Protein AF-A0A7Y0KL96-F1 (afdb_monomer_lite)

Sequence (81 aa):
MTSRDSAERSRSSEPADARRGHIAPTPSDADEARADREMADAERAVAQGAASEEQAALVGKISDARTHEERRRLWIGGLAS

Foldseek 3Di:
DDPPDPPPPDDPPDDPPDDPVDDPDDPVNVVLVVLVVVLVVLVVCVVVVNHDPLSVVLNVVLVPDPDPVSSSVSSVVSVVD

Structure (mmCIF, N/CA/C/O backbone):
data_AF-A0A7Y0KL96-F1
#
_entry.id   AF-A0A7Y0KL96-F1
#
loop_
_atom_site.group_PDB
_atom_site.id
_atom_site.type_symbol
_atom_site.label_atom_id
_atom_site.label_alt_id
_atom_site.label_comp_id
_atom_site.label_asym_id
_atom_site.label_entity_id
_atom_site.label_seq_id
_atom_site.pdbx_PDB_ins_code
_atom_site.Cartn_x
_atom_site.Cartn_y
_atom_site.Cartn_z
_atom_site.occupancy
_atom_site.B_iso_or_equiv
_atom_site.auth_seq_id
_atom_site.auth_comp_id
_atom_site.auth_asym_id
_atom_site.auth_atom_id
_atom_site.pdbx_PDB_model_num
ATOM 1 N N . MET A 1 1 ? 37.936 -10.366 -59.715 1.00 40.66 1 MET A N 1
ATOM 2 C CA . MET A 1 1 ? 37.744 -11.196 -58.505 1.00 40.66 1 MET A CA 1
ATOM 3 C C . MET A 1 1 ? 37.181 -10.299 -57.416 1.00 40.66 1 MET A C 1
ATOM 5 O O . MET A 1 1 ? 37.630 -9.172 -57.281 1.00 40.66 1 MET A O 1
ATOM 9 N N . THR A 1 2 ? 36.102 -10.740 -56.785 1.00 44.00 2 THR A N 1
ATOM 10 C CA . THR A 1 2 ? 35.118 -9.949 -56.032 1.00 44.00 2 THR A CA 1
ATOM 11 C C . THR A 1 2 ? 35.556 -9.645 -54.598 1.00 44.00 2 THR A C 1
ATOM 13 O O . THR A 1 2 ? 35.582 -10.551 -53.771 1.00 44.00 2 THR A O 1
ATOM 16 N N . SER A 1 3 ? 35.802 -8.372 -54.278 1.00 47.53 3 SER A N 1
ATOM 17 C CA . SER A 1 3 ? 35.869 -7.876 -52.895 1.00 47.53 3 SER A CA 1
ATOM 18 C C . SER A 1 3 ? 34.448 -7.681 -52.369 1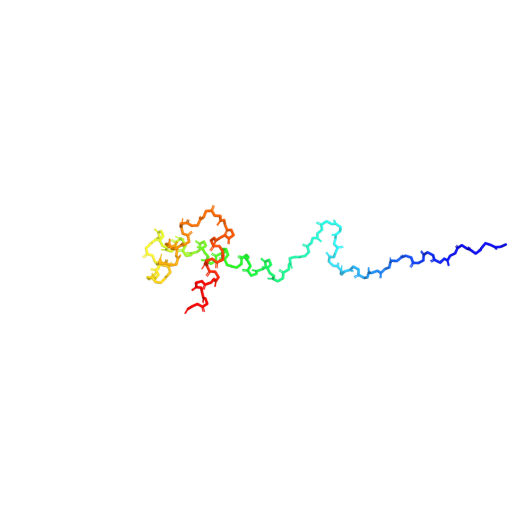.00 47.53 3 SER A C 1
ATOM 20 O O . SER A 1 3 ? 33.865 -6.605 -52.486 1.00 47.53 3 SER A O 1
ATOM 22 N N . ARG A 1 4 ? 33.847 -8.761 -51.873 1.00 54.22 4 ARG A N 1
ATOM 23 C CA . ARG A 1 4 ? 32.501 -8.760 -51.298 1.00 54.22 4 ARG A CA 1
ATOM 24 C C . ARG A 1 4 ? 32.497 -9.628 -50.051 1.00 54.22 4 ARG A C 1
ATOM 26 O O . ARG A 1 4 ? 31.894 -10.683 -50.075 1.00 54.22 4 ARG A O 1
ATOM 33 N N . ASP A 1 5 ? 33.198 -9.202 -49.006 1.00 43.94 5 ASP A N 1
ATOM 34 C CA . ASP A 1 5 ? 33.023 -9.797 -47.679 1.00 43.94 5 ASP A CA 1
ATOM 35 C C . ASP A 1 5 ? 33.602 -8.869 -46.599 1.00 43.94 5 ASP A C 1
ATOM 37 O O . ASP A 1 5 ? 34.742 -8.976 -46.164 1.00 43.94 5 ASP A O 1
ATOM 41 N N . SER A 1 6 ? 32.860 -7.824 -46.240 1.00 44.50 6 SER A N 1
ATOM 42 C CA . SER A 1 6 ? 33.125 -7.057 -45.005 1.00 44.50 6 SER A CA 1
ATOM 43 C C . SER A 1 6 ? 31.823 -6.712 -44.290 1.00 44.50 6 SER A C 1
ATOM 45 O O . SER A 1 6 ? 31.746 -5.784 -43.495 1.00 44.50 6 SER A O 1
ATOM 47 N N . ALA A 1 7 ? 30.780 -7.491 -44.575 1.00 43.56 7 ALA A N 1
ATOM 48 C CA . ALA A 1 7 ? 29.510 -7.438 -43.878 1.00 43.56 7 ALA A CA 1
ATOM 49 C C . ALA A 1 7 ? 29.460 -8.525 -42.794 1.00 43.56 7 ALA A C 1
ATOM 51 O O . ALA A 1 7 ? 28.458 -9.224 -42.677 1.00 43.56 7 ALA A O 1
ATOM 52 N N . GLU A 1 8 ? 30.502 -8.651 -41.962 1.00 42.47 8 GLU A N 1
ATOM 53 C CA . GLU A 1 8 ? 30.366 -9.310 -40.653 1.00 42.47 8 GLU A CA 1
ATOM 54 C C . GLU A 1 8 ? 29.654 -8.355 -39.693 1.00 42.47 8 GLU A C 1
ATOM 56 O O . GLU A 1 8 ? 30.179 -7.779 -38.743 1.00 42.47 8 GLU A O 1
ATOM 61 N N . ARG A 1 9 ? 28.388 -8.158 -40.035 1.00 45.81 9 ARG A N 1
ATOM 62 C CA . ARG A 1 9 ? 27.349 -7.591 -39.211 1.00 45.81 9 ARG A CA 1
ATOM 63 C C . ARG A 1 9 ? 27.088 -8.593 -38.089 1.00 45.81 9 ARG A C 1
ATOM 65 O O . ARG A 1 9 ? 26.697 -9.725 -38.346 1.00 45.81 9 ARG A O 1
ATOM 72 N N . SER A 1 10 ? 27.244 -8.123 -36.858 1.00 51.88 10 SER A N 1
ATOM 73 C CA . SER A 1 10 ? 26.417 -8.542 -35.727 1.00 51.88 10 SER A CA 1
ATOM 74 C C . SER A 1 10 ? 26.531 -10.003 -35.290 1.00 51.88 10 SER A C 1
ATOM 76 O O . SER A 1 10 ? 25.721 -10.847 -35.654 1.00 51.88 10 SER A O 1
ATOM 78 N N . ARG A 1 11 ? 27.423 -10.257 -34.335 1.00 50.25 11 ARG A N 1
ATOM 79 C CA . ARG A 1 11 ? 27.141 -11.216 -33.260 1.00 50.25 11 ARG A CA 1
ATOM 80 C C . ARG A 1 11 ? 27.386 -10.532 -31.921 1.00 50.25 11 ARG A C 1
ATOM 82 O O . ARG A 1 11 ? 28.304 -10.875 -31.190 1.00 50.25 11 ARG A O 1
ATOM 89 N N . SER A 1 12 ? 26.560 -9.518 -31.637 1.00 52.06 12 SER A N 1
ATOM 90 C CA . SER A 1 12 ? 26.238 -9.198 -30.246 1.00 52.06 12 SER A CA 1
ATOM 91 C C . SER A 1 12 ? 25.737 -10.493 -29.636 1.00 52.06 12 SER A C 1
ATOM 93 O O . SER A 1 12 ? 24.767 -11.069 -30.122 1.00 52.06 12 SER A O 1
ATOM 95 N N . SER A 1 13 ? 26.474 -10.984 -28.654 1.00 58.00 13 SER A N 1
ATOM 96 C CA . SER A 1 13 ? 26.154 -12.148 -27.850 1.00 58.00 13 SER A CA 1
ATOM 97 C C . SER A 1 13 ? 24.816 -11.890 -27.161 1.00 58.00 13 SER A C 1
ATOM 99 O O . SER A 1 13 ? 24.761 -11.281 -26.096 1.00 58.00 13 SER A O 1
ATOM 101 N N . GLU A 1 14 ? 23.723 -12.286 -27.809 1.00 54.41 14 GLU A N 1
ATOM 102 C CA . GLU A 1 14 ? 22.441 -12.404 -27.134 1.00 54.41 14 GLU A CA 1
ATOM 103 C C . GLU A 1 14 ? 22.632 -13.410 -25.983 1.00 54.41 14 GLU A C 1
ATOM 105 O O . GLU A 1 14 ? 23.223 -14.477 -26.199 1.00 54.41 14 GLU A O 1
ATOM 110 N N . PRO A 1 15 ? 22.243 -13.061 -24.743 1.00 61.62 15 PRO A N 1
ATOM 111 C CA . PRO A 1 15 ? 22.385 -13.959 -23.605 1.00 61.62 15 PRO A CA 1
ATOM 112 C C . PRO A 1 15 ? 21.589 -15.250 -23.858 1.00 61.62 15 PRO A C 1
ATOM 114 O O . PRO A 1 15 ? 20.639 -15.264 -24.635 1.00 61.62 15 PRO A O 1
ATOM 117 N N . ALA A 1 16 ? 22.009 -16.368 -23.258 1.00 61.66 16 ALA A N 1
ATOM 118 C CA . ALA A 1 16 ? 21.517 -17.711 -23.609 1.00 61.66 16 ALA A CA 1
ATOM 119 C C . ALA A 1 16 ? 19.994 -17.915 -23.416 1.00 61.66 16 ALA A C 1
ATOM 121 O O . ALA A 1 16 ? 19.428 -18.894 -23.902 1.00 61.66 16 ALA A O 1
ATOM 122 N N . ASP A 1 17 ? 19.336 -16.997 -22.715 1.00 62.72 17 ASP A N 1
ATOM 123 C CA . ASP A 1 17 ? 17.904 -16.925 -22.435 1.00 62.72 17 ASP A CA 1
ATOM 124 C C . ASP A 1 17 ? 17.136 -15.934 -23.332 1.00 62.72 17 ASP A C 1
ATOM 126 O O . ASP A 1 17 ? 15.906 -15.847 -23.247 1.00 62.72 17 ASP A O 1
ATOM 130 N N . ALA A 1 18 ? 17.821 -15.222 -24.231 1.00 58.88 18 ALA A N 1
ATOM 131 C CA . ALA A 1 18 ? 17.215 -14.332 -25.212 1.00 58.88 18 ALA A CA 1
ATOM 132 C C . ALA A 1 18 ? 16.463 -15.144 -26.278 1.00 58.88 18 ALA A C 1
ATOM 134 O O . ALA A 1 18 ? 16.950 -15.443 -27.368 1.00 58.88 18 ALA A O 1
ATOM 135 N N . ARG A 1 19 ? 15.224 -15.524 -25.967 1.00 64.75 19 ARG A N 1
ATOM 136 C CA . ARG A 1 19 ? 14.256 -15.957 -26.976 1.00 64.75 19 ARG A CA 1
ATOM 137 C C . ARG A 1 19 ? 13.664 -14.722 -27.637 1.00 64.75 19 ARG A C 1
ATOM 139 O O . ARG A 1 19 ? 13.263 -13.781 -26.963 1.00 64.75 19 ARG A O 1
ATOM 146 N N . ARG A 1 20 ? 13.540 -14.739 -28.963 1.00 57.97 20 ARG A N 1
ATOM 147 C CA . ARG A 1 20 ? 12.879 -13.672 -29.725 1.00 57.97 20 ARG A CA 1
ATOM 148 C C . ARG A 1 20 ? 11.466 -13.421 -29.168 1.00 57.97 20 ARG A C 1
ATOM 150 O O . ARG A 1 20 ? 10.596 -14.275 -29.311 1.00 57.97 20 ARG A O 1
ATOM 157 N N . GLY A 1 21 ? 11.257 -12.260 -28.543 1.00 67.38 21 GLY A N 1
ATOM 158 C CA . GLY A 1 21 ? 9.996 -11.871 -27.890 1.00 67.38 21 GLY A CA 1
ATOM 159 C C . GLY A 1 21 ? 9.928 -12.119 -26.376 1.00 67.38 21 GLY A C 1
ATOM 160 O O . GLY A 1 21 ? 8.935 -11.755 -25.757 1.00 67.38 21 GLY A O 1
ATOM 161 N N . HIS A 1 22 ? 10.964 -12.702 -25.775 1.00 69.56 22 HIS A N 1
ATOM 162 C CA . HIS A 1 22 ? 11.106 -12.856 -24.332 1.00 69.56 22 HIS A CA 1
ATOM 163 C C . HIS A 1 22 ? 12.073 -11.795 -23.805 1.00 69.56 22 HIS A C 1
ATOM 165 O O . HIS A 1 22 ? 13.261 -11.812 -24.124 1.00 69.56 22 HIS A O 1
ATOM 171 N N . ILE A 1 23 ? 11.556 -10.871 -23.002 1.00 72.25 23 ILE A N 1
ATOM 172 C CA . ILE A 1 23 ? 12.368 -9.928 -22.236 1.00 72.25 23 ILE A CA 1
ATOM 173 C C . ILE A 1 23 ? 12.520 -10.545 -20.848 1.00 72.25 23 ILE A C 1
ATOM 175 O O . ILE A 1 23 ? 11.517 -10.812 -20.187 1.00 72.25 23 ILE A O 1
ATOM 179 N N . ALA A 1 24 ? 13.756 -10.837 -20.440 1.00 72.62 24 ALA A N 1
ATOM 180 C CA . ALA A 1 24 ? 14.016 -11.310 -19.087 1.00 72.62 24 ALA A CA 1
ATOM 181 C C . ALA A 1 24 ? 13.599 -10.220 -18.082 1.00 72.62 24 ALA A C 1
ATOM 183 O O . ALA A 1 24 ? 13.894 -9.046 -18.329 1.00 72.62 24 ALA A O 1
ATOM 184 N N . PRO A 1 25 ? 12.920 -10.578 -16.979 1.00 70.75 25 PRO A N 1
ATOM 185 C CA . PRO A 1 25 ? 12.554 -9.609 -15.958 1.00 70.75 25 PRO A CA 1
ATOM 186 C C . PRO A 1 25 ? 13.816 -8.955 -15.397 1.00 70.75 25 PRO A C 1
ATOM 188 O O . PRO A 1 25 ? 14.808 -9.617 -15.082 1.00 70.75 25 PRO A O 1
ATOM 191 N N . THR A 1 26 ? 13.777 -7.636 -15.298 1.00 76.75 26 THR A N 1
ATOM 192 C CA . THR A 1 26 ? 14.821 -6.841 -14.670 1.00 76.75 26 THR A CA 1
ATOM 193 C C . THR A 1 26 ? 14.719 -6.952 -13.145 1.00 76.75 26 THR A C 1
ATOM 195 O O . THR A 1 26 ? 13.656 -7.282 -12.613 1.00 76.75 26 THR A O 1
ATOM 198 N N . PRO A 1 27 ? 15.794 -6.650 -12.395 1.00 76.06 27 PRO A N 1
ATOM 199 C CA . PRO A 1 27 ? 15.710 -6.543 -10.939 1.00 76.06 27 PRO A CA 1
ATOM 200 C C . PRO A 1 27 ? 14.620 -5.564 -10.462 1.00 76.06 27 PRO A C 1
ATOM 202 O O . PRO A 1 27 ? 13.951 -5.852 -9.477 1.00 76.06 27 PRO A O 1
ATOM 205 N N . SER A 1 28 ? 14.375 -4.477 -11.210 1.00 76.38 28 SER A N 1
ATOM 206 C CA . SER A 1 28 ? 13.271 -3.540 -10.939 1.00 76.38 28 SER A CA 1
ATOM 207 C C . SER A 1 28 ? 11.913 -4.241 -10.992 1.00 76.38 28 SER A C 1
ATOM 209 O O . SER A 1 28 ? 11.109 -4.081 -10.081 1.00 76.38 28 SER A O 1
ATOM 211 N N . ASP A 1 29 ? 11.684 -5.100 -11.993 1.00 82.00 29 ASP A N 1
ATOM 212 C CA . ASP A 1 29 ? 10.423 -5.844 -12.131 1.00 82.00 29 ASP A CA 1
ATOM 213 C C . ASP A 1 29 ? 10.185 -6.799 -10.945 1.00 82.00 29 ASP A C 1
ATOM 215 O O . ASP A 1 29 ? 9.047 -7.027 -10.529 1.00 82.00 29 ASP A O 1
ATOM 219 N N . ALA A 1 30 ? 11.256 -7.361 -10.373 1.00 82.94 30 ALA A N 1
ATOM 220 C CA . ALA A 1 30 ? 11.166 -8.244 -9.212 1.00 82.94 30 ALA A CA 1
ATOM 221 C C . ALA A 1 30 ? 10.834 -7.481 -7.918 1.00 82.94 30 ALA A C 1
ATOM 223 O O . ALA A 1 30 ? 10.016 -7.958 -7.123 1.00 82.94 30 ALA A O 1
ATOM 224 N N . ASP A 1 31 ? 11.437 -6.306 -7.724 1.00 84.31 31 ASP A N 1
ATOM 225 C CA . ASP A 1 31 ? 11.160 -5.430 -6.584 1.00 84.31 31 ASP A CA 1
ATOM 226 C C . ASP A 1 31 ? 9.739 -4.853 -6.657 1.00 84.31 31 ASP A C 1
ATOM 228 O O . ASP A 1 31 ? 9.020 -4.852 -5.656 1.00 84.31 31 ASP A O 1
ATOM 232 N N . GLU A 1 32 ? 9.279 -4.465 -7.849 1.00 85.19 32 GLU A N 1
ATOM 233 C CA . GLU A 1 32 ? 7.896 -4.036 -8.087 1.00 85.19 32 GLU A CA 1
ATOM 234 C C . GLU A 1 32 ? 6.899 -5.156 -7.767 1.00 85.19 32 GLU A C 1
ATOM 236 O O . GLU A 1 32 ? 5.968 -4.962 -6.985 1.00 85.19 32 GLU A O 1
ATOM 241 N N . ALA A 1 33 ? 7.140 -6.369 -8.273 1.00 88.00 33 ALA A N 1
ATOM 242 C CA . ALA A 1 33 ? 6.290 -7.521 -7.980 1.00 88.00 33 ALA A CA 1
ATOM 243 C C . ALA A 1 33 ? 6.307 -7.913 -6.492 1.00 88.00 33 ALA A C 1
ATOM 245 O O . ALA A 1 33 ? 5.372 -8.547 -5.991 1.00 88.00 33 ALA A O 1
ATOM 246 N N . ARG A 1 34 ? 7.386 -7.610 -5.767 1.00 89.19 34 ARG A N 1
ATOM 247 C CA . ARG A 1 34 ? 7.448 -7.796 -4.315 1.00 89.19 34 ARG A CA 1
ATOM 248 C C . ARG A 1 34 ? 6.602 -6.745 -3.598 1.00 89.19 34 ARG A C 1
ATOM 250 O O . ARG A 1 34 ? 5.768 -7.133 -2.785 1.00 89.19 34 ARG A O 1
ATOM 257 N N . ALA A 1 35 ? 6.765 -5.468 -3.935 1.00 88.50 35 ALA A N 1
ATOM 258 C CA . ALA A 1 35 ? 5.984 -4.380 -3.354 1.00 88.50 35 ALA A CA 1
ATOM 259 C C . ALA A 1 35 ? 4.475 -4.590 -3.562 1.00 88.50 35 ALA A C 1
ATOM 261 O O . ALA A 1 35 ? 3.694 -4.433 -2.626 1.00 88.50 35 ALA A O 1
ATOM 262 N N . ASP A 1 36 ? 4.066 -5.034 -4.752 1.00 89.25 36 ASP A N 1
ATOM 263 C CA . ASP A 1 36 ? 2.658 -5.294 -5.064 1.00 89.25 36 ASP A CA 1
ATOM 264 C C . ASP A 1 36 ? 2.082 -6.455 -4.228 1.00 89.25 36 ASP A C 1
ATOM 266 O O . ASP A 1 36 ? 0.929 -6.402 -3.792 1.00 89.25 36 ASP A O 1
ATOM 270 N N . ARG A 1 37 ? 2.886 -7.493 -3.948 1.00 92.12 37 ARG A N 1
ATOM 271 C CA . ARG A 1 37 ? 2.487 -8.604 -3.063 1.00 92.12 37 ARG A CA 1
ATOM 272 C C . ARG A 1 37 ? 2.351 -8.157 -1.613 1.00 92.12 37 ARG A C 1
ATOM 274 O O . ARG A 1 37 ? 1.336 -8.445 -0.990 1.00 92.12 37 ARG A O 1
ATOM 281 N N . GLU A 1 38 ? 3.335 -7.421 -1.102 1.00 92.69 38 GLU A N 1
ATOM 282 C CA . GLU A 1 38 ? 3.311 -6.894 0.267 1.00 92.69 38 GLU A CA 1
ATOM 283 C C . GLU A 1 38 ? 2.111 -5.958 0.489 1.00 92.69 38 GLU A C 1
ATOM 285 O O . GLU A 1 38 ? 1.440 -6.037 1.519 1.00 92.69 38 GLU A O 1
ATOM 290 N N . MET A 1 39 ? 1.784 -5.134 -0.509 1.00 92.44 39 MET A N 1
ATOM 291 C CA . MET A 1 39 ? 0.611 -4.261 -0.492 1.00 92.44 39 MET A CA 1
ATOM 292 C C . MET A 1 39 ? -0.700 -5.060 -0.446 1.00 92.44 39 MET A C 1
ATOM 294 O O . MET A 1 39 ? -1.572 -4.774 0.375 1.00 92.44 39 MET A O 1
ATOM 298 N N . ALA A 1 40 ? -0.835 -6.092 -1.284 1.00 93.75 40 ALA A N 1
ATOM 299 C CA . ALA A 1 40 ? -2.024 -6.945 -1.301 1.00 93.75 40 ALA A CA 1
ATOM 300 C C . ALA A 1 40 ? -2.208 -7.720 0.016 1.00 93.75 40 ALA A C 1
ATOM 302 O O . ALA A 1 40 ? -3.334 -7.878 0.499 1.00 93.75 40 ALA A O 1
ATOM 303 N N . ASP A 1 41 ? -1.112 -8.185 0.616 1.00 94.06 41 ASP A N 1
ATOM 304 C CA . ASP A 1 41 ? -1.137 -8.860 1.912 1.00 94.06 41 ASP A CA 1
ATOM 305 C C . ASP A 1 41 ? -1.527 -7.894 3.038 1.00 94.06 41 ASP A C 1
ATOM 307 O O . ASP A 1 41 ? -2.318 -8.253 3.913 1.00 94.06 41 ASP A O 1
ATOM 311 N N . ALA A 1 42 ? -1.058 -6.646 2.988 1.00 92.50 42 ALA A N 1
ATOM 312 C CA . ALA A 1 42 ? -1.446 -5.611 3.939 1.00 92.50 42 ALA A CA 1
ATOM 313 C C . ALA A 1 42 ? -2.927 -5.234 3.843 1.00 92.50 42 ALA A C 1
ATOM 315 O O . ALA A 1 42 ? -3.609 -5.155 4.864 1.00 92.50 42 ALA A O 1
ATOM 316 N N . GLU A 1 43 ? -3.457 -5.074 2.632 1.00 93.56 43 GLU A N 1
ATOM 317 C CA . GLU A 1 43 ? -4.886 -4.823 2.412 1.00 93.56 43 GLU A CA 1
ATOM 318 C C . GLU A 1 43 ? -5.745 -5.970 2.939 1.00 93.56 43 GLU A C 1
ATOM 320 O O . GLU A 1 43 ? -6.770 -5.751 3.591 1.00 93.56 43 GLU A O 1
ATOM 325 N N . ARG A 1 44 ? -5.291 -7.209 2.725 1.00 95.12 44 ARG A N 1
ATOM 326 C CA . ARG A 1 44 ? -5.947 -8.391 3.278 1.00 95.12 44 ARG A CA 1
ATOM 327 C C . ARG A 1 44 ? -5.902 -8.400 4.806 1.00 95.12 44 ARG A C 1
ATOM 329 O O . ARG A 1 44 ? -6.922 -8.692 5.425 1.00 95.12 44 ARG A O 1
ATOM 336 N N . ALA A 1 45 ? -4.765 -8.066 5.413 1.00 94.06 45 ALA A N 1
ATOM 337 C CA . ALA A 1 45 ? -4.627 -7.989 6.865 1.00 94.06 45 ALA A CA 1
ATOM 338 C C . ALA A 1 45 ? -5.550 -6.918 7.470 1.00 94.06 45 ALA A C 1
ATOM 340 O O . ALA A 1 45 ? -6.191 -7.174 8.489 1.00 94.06 45 ALA A O 1
ATOM 341 N N . VAL A 1 46 ? -5.689 -5.755 6.820 1.00 95.56 46 VAL A N 1
ATOM 342 C CA . VAL A 1 46 ? -6.629 -4.700 7.238 1.00 95.56 46 VAL A CA 1
ATOM 343 C C . VAL A 1 46 ? -8.070 -5.196 7.154 1.00 95.56 46 VAL A C 1
ATOM 345 O O . VAL A 1 46 ? -8.811 -5.080 8.127 1.00 95.56 46 VAL A O 1
ATOM 348 N N . ALA A 1 47 ? -8.459 -5.817 6.037 1.00 94.56 47 ALA A N 1
ATOM 349 C CA . ALA A 1 47 ? -9.807 -6.357 5.860 1.00 94.56 47 ALA A CA 1
ATOM 350 C C . ALA A 1 47 ? -10.160 -7.455 6.883 1.00 94.56 47 ALA A C 1
ATOM 352 O O . ALA A 1 47 ? -11.326 -7.626 7.232 1.00 94.56 47 ALA A O 1
ATOM 353 N N . GLN A 1 48 ? -9.160 -8.194 7.371 1.00 96.56 48 GLN A N 1
ATOM 354 C CA . GLN A 1 48 ? -9.317 -9.236 8.389 1.00 96.56 48 GLN A CA 1
ATOM 355 C C . GLN A 1 48 ? -9.208 -8.712 9.831 1.00 96.56 48 GLN A C 1
ATOM 357 O O . GLN A 1 48 ? -9.409 -9.485 10.764 1.00 96.56 48 GLN A O 1
ATOM 362 N N . GLY A 1 49 ? -8.879 -7.430 10.034 1.00 95.00 49 GLY A N 1
ATOM 363 C CA . GLY A 1 49 ? -8.626 -6.866 11.364 1.00 95.00 49 GLY A CA 1
ATOM 364 C C . GLY A 1 49 ? -7.339 -7.378 12.026 1.00 95.00 49 GLY A C 1
ATOM 365 O O . GLY A 1 49 ? -7.220 -7.327 13.245 1.00 95.00 49 GLY A O 1
ATOM 366 N N . ALA A 1 50 ? -6.393 -7.892 11.235 1.00 95.81 50 ALA A N 1
ATOM 367 C CA . ALA A 1 50 ? -5.121 -8.458 11.688 1.00 95.81 50 ALA A CA 1
ATOM 368 C C . ALA A 1 50 ? -3.908 -7.543 11.417 1.00 95.81 50 ALA A C 1
ATOM 370 O O . ALA A 1 50 ? -2.786 -7.891 11.781 1.00 95.81 50 ALA A O 1
ATOM 371 N N . ALA A 1 51 ? -4.112 -6.401 10.754 1.00 94.44 51 ALA A N 1
ATOM 372 C CA . ALA A 1 51 ? -3.055 -5.429 10.476 1.00 94.44 51 ALA A CA 1
ATOM 373 C C . ALA A 1 51 ? -2.597 -4.694 11.746 1.00 94.44 51 ALA A C 1
ATOM 375 O O . ALA A 1 51 ? -3.404 -4.399 12.628 1.00 94.44 51 ALA A O 1
ATOM 376 N N . SER A 1 52 ? -1.309 -4.338 11.804 1.00 93.44 52 SER A N 1
ATOM 377 C CA . SER A 1 52 ? -0.817 -3.377 12.797 1.00 93.44 52 SER A CA 1
ATOM 378 C C . SER A 1 52 ? -1.350 -1.968 12.508 1.00 93.44 52 SER A C 1
ATOM 380 O O . SER A 1 52 ? -1.782 -1.673 11.391 1.00 93.44 52 SER A O 1
ATOM 382 N N . GLU A 1 53 ? -1.290 -1.073 13.497 1.00 92.06 53 GLU A N 1
ATOM 383 C CA . GLU A 1 53 ? -1.720 0.324 13.326 1.00 92.06 53 GLU A CA 1
ATOM 384 C C . GLU A 1 53 ? -0.935 1.040 12.218 1.00 92.06 53 GLU A C 1
ATOM 386 O O . GLU A 1 53 ? -1.519 1.740 11.392 1.00 92.06 53 GLU A O 1
ATOM 391 N N . GLU A 1 54 ? 0.377 0.809 12.141 1.00 89.25 54 GLU A N 1
ATOM 392 C CA . GLU A 1 54 ? 1.241 1.367 11.095 1.00 89.25 54 GLU A CA 1
ATOM 393 C C . GLU A 1 54 ? 0.861 0.844 9.706 1.00 89.25 54 GLU A C 1
ATOM 395 O O . GLU A 1 54 ? 0.766 1.610 8.746 1.00 89.25 54 GLU A O 1
ATOM 400 N N . GLN A 1 55 ? 0.577 -0.455 9.604 1.00 89.75 55 GLN A N 1
ATOM 401 C CA . GLN A 1 55 ? 0.199 -1.098 8.352 1.00 89.75 55 GLN A CA 1
ATOM 402 C C . GLN A 1 55 ? -1.191 -0.635 7.890 1.00 89.75 55 GLN A C 1
ATOM 404 O O . GLN A 1 55 ? -1.385 -0.352 6.709 1.00 89.75 55 GLN A O 1
ATOM 409 N N . ALA A 1 56 ? -2.138 -0.467 8.817 1.00 92.75 56 ALA A N 1
ATOM 410 C CA . ALA A 1 56 ? -3.451 0.103 8.535 1.00 92.75 56 ALA A CA 1
ATOM 411 C C . ALA A 1 56 ? -3.367 1.577 8.110 1.00 92.75 56 A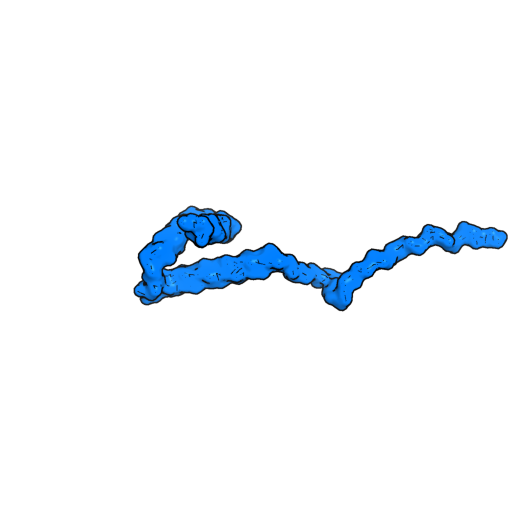LA A C 1
ATOM 413 O O . ALA A 1 56 ? -4.051 1.983 7.171 1.00 92.75 56 ALA A O 1
ATOM 414 N N . ALA A 1 57 ? -2.498 2.373 8.742 1.00 91.19 57 ALA A N 1
ATOM 415 C CA . ALA A 1 57 ? -2.262 3.761 8.356 1.00 91.19 57 ALA A CA 1
ATOM 416 C C . ALA A 1 57 ? -1.620 3.871 6.965 1.00 91.19 57 ALA A C 1
ATOM 418 O O . ALA A 1 57 ? -1.984 4.752 6.183 1.00 91.19 57 ALA A O 1
ATOM 419 N N . LEU A 1 58 ? -0.684 2.976 6.635 1.00 90.75 58 LEU A N 1
ATOM 420 C CA . LEU A 1 58 ? -0.064 2.923 5.315 1.00 90.75 58 LEU A CA 1
ATOM 421 C C . LEU A 1 58 ? -1.078 2.518 4.237 1.00 90.75 58 LEU A C 1
ATOM 423 O O . LEU A 1 58 ? -1.172 3.203 3.221 1.00 90.75 58 LEU A O 1
ATOM 427 N N . VAL A 1 59 ? -1.888 1.481 4.490 1.00 92.94 59 VAL A N 1
ATOM 428 C CA . VAL A 1 59 ? -3.002 1.088 3.608 1.00 92.94 59 VAL A CA 1
ATOM 429 C C . VAL A 1 59 ? -3.978 2.253 3.421 1.00 92.94 59 VAL A C 1
ATOM 431 O O . VAL A 1 59 ? -4.315 2.582 2.290 1.00 92.94 59 VAL A O 1
ATOM 434 N N . GLY A 1 60 ? -4.345 2.946 4.504 1.00 92.44 60 GLY A N 1
ATOM 435 C CA . GLY A 1 60 ? -5.200 4.134 4.464 1.00 92.44 60 GLY A CA 1
ATOM 436 C C . GLY A 1 60 ? -4.663 5.238 3.546 1.00 92.44 60 GLY A C 1
ATOM 437 O O . GLY A 1 60 ? -5.403 5.774 2.723 1.00 92.44 60 GLY A O 1
ATOM 438 N N . LYS A 1 61 ? -3.360 5.535 3.624 1.00 89.38 61 LYS A N 1
ATOM 439 C CA . LYS A 1 61 ? -2.704 6.535 2.761 1.00 89.38 61 LYS A CA 1
ATOM 440 C C . LYS A 1 61 ? -2.725 6.148 1.284 1.00 89.38 61 LYS A C 1
ATOM 442 O O . LYS A 1 61 ? -2.866 7.023 0.434 1.00 89.38 61 LYS A O 1
ATOM 447 N N . ILE A 1 62 ? -2.553 4.864 0.964 1.00 91.75 62 ILE A N 1
ATOM 448 C CA . ILE A 1 62 ? -2.538 4.415 -0.435 1.00 91.75 62 ILE A CA 1
ATOM 449 C C . ILE A 1 62 ? -3.943 4.240 -1.017 1.00 91.75 62 ILE A C 1
ATOM 451 O O . ILE A 1 62 ? -4.086 4.314 -2.234 1.00 91.75 62 ILE A O 1
ATOM 455 N N . SER A 1 63 ? -4.984 4.047 -0.199 1.00 89.81 63 SER A N 1
ATOM 456 C CA . SER A 1 63 ? -6.366 3.930 -0.697 1.00 89.81 63 SER A CA 1
ATOM 457 C C . SER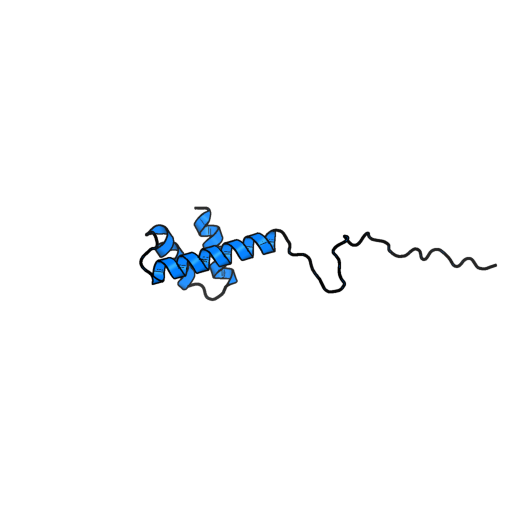 A 1 63 ? -6.859 5.177 -1.437 1.00 89.81 63 SER A C 1
ATOM 459 O O . SER A 1 63 ? -7.711 5.053 -2.314 1.00 89.81 63 SER A O 1
ATOM 461 N N . ASP A 1 64 ? -6.294 6.350 -1.140 1.00 87.69 64 ASP A N 1
ATOM 462 C CA . ASP A 1 64 ? -6.642 7.613 -1.804 1.00 87.69 64 ASP A CA 1
ATOM 463 C C . ASP A 1 64 ? -5.923 7.815 -3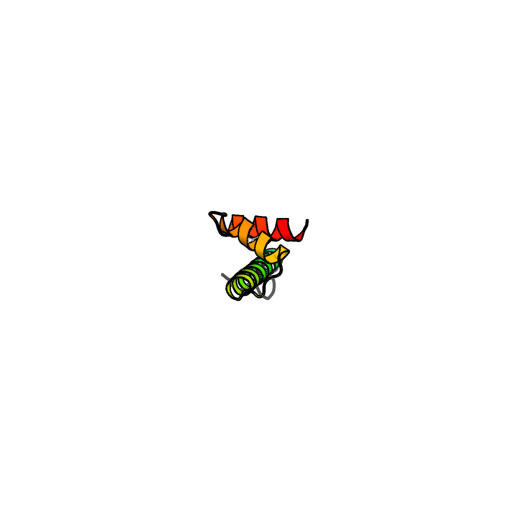.152 1.00 87.69 64 ASP A C 1
ATOM 465 O O . ASP A 1 64 ? -6.249 8.732 -3.913 1.00 87.69 64 ASP A O 1
ATOM 469 N N . ALA A 1 65 ? -4.938 6.973 -3.480 1.00 91.06 65 ALA A N 1
ATOM 470 C CA . ALA A 1 65 ? -4.191 7.091 -4.724 1.00 91.06 65 ALA A CA 1
ATOM 471 C C . ALA A 1 65 ? -5.039 6.682 -5.934 1.00 91.06 65 ALA A C 1
ATOM 473 O O . ALA A 1 65 ? -5.747 5.673 -5.939 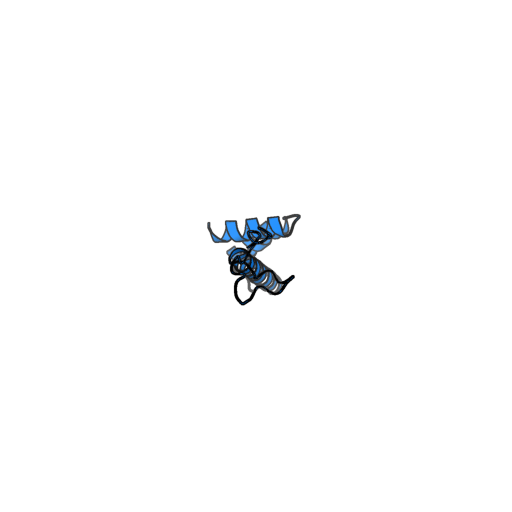1.00 91.06 65 ALA A O 1
ATOM 474 N N . ARG A 1 66 ? -4.927 7.457 -7.017 1.00 89.81 66 ARG A N 1
ATOM 475 C CA . ARG A 1 66 ? -5.784 7.295 -8.203 1.00 89.81 66 ARG A CA 1
ATOM 476 C C . ARG A 1 66 ? -5.247 6.270 -9.190 1.00 89.81 66 ARG A C 1
ATOM 478 O O . ARG A 1 66 ? -5.966 5.849 -10.094 1.00 89.81 66 ARG A O 1
ATOM 485 N N . THR A 1 67 ? -3.978 5.896 -9.052 1.00 91.75 67 THR A N 1
ATOM 486 C CA . THR A 1 67 ? -3.304 4.965 -9.957 1.00 91.75 67 THR A CA 1
ATOM 487 C C . THR A 1 67 ? -2.510 3.922 -9.185 1.00 91.75 67 THR A C 1
ATOM 489 O O . THR A 1 67 ? -2.063 4.157 -8.064 1.00 91.75 67 THR A O 1
ATOM 492 N N . HIS A 1 68 ? -2.306 2.762 -9.808 1.00 87.44 68 HIS A N 1
ATOM 493 C CA . HIS A 1 68 ? -1.506 1.689 -9.222 1.00 87.44 68 HIS A CA 1
ATOM 494 C C . HIS A 1 68 ? -0.044 2.109 -8.997 1.00 87.44 68 HIS A C 1
ATOM 496 O O . HIS A 1 68 ? 0.523 1.848 -7.942 1.00 87.44 68 HIS A O 1
ATOM 502 N N . GLU A 1 69 ? 0.531 2.851 -9.941 1.00 88.12 69 GLU A N 1
ATOM 503 C CA . GLU A 1 69 ? 1.886 3.395 -9.823 1.00 88.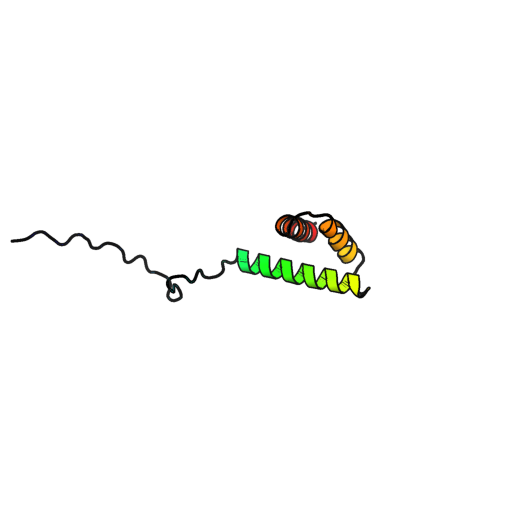12 69 GLU A CA 1
ATOM 504 C C . GLU A 1 69 ? 2.014 4.379 -8.646 1.00 88.12 69 GLU A C 1
ATOM 506 O O . GLU A 1 69 ? 2.996 4.362 -7.908 1.00 88.12 69 GLU A O 1
ATOM 511 N N . GLU A 1 70 ? 0.999 5.215 -8.415 1.00 89.31 70 GLU A N 1
ATOM 512 C CA . GLU A 1 70 ? 0.959 6.130 -7.269 1.00 89.31 70 GLU A CA 1
ATOM 513 C C . GLU A 1 70 ? 0.849 5.368 -5.940 1.00 89.31 70 GLU A C 1
ATOM 515 O O . GLU A 1 70 ? 1.593 5.672 -5.007 1.00 89.31 70 GLU A O 1
ATOM 520 N N . ARG A 1 71 ? 0.018 4.314 -5.878 1.00 90.88 71 ARG A N 1
ATOM 521 C CA . ARG A 1 71 ? -0.042 3.399 -4.722 1.00 90.88 71 ARG A CA 1
ATOM 522 C C . ARG A 1 71 ? 1.324 2.793 -4.418 1.00 90.88 71 ARG A C 1
ATOM 524 O O . ARG A 1 71 ? 1.760 2.811 -3.271 1.00 90.88 71 ARG A O 1
ATOM 531 N N . ARG A 1 72 ? 2.020 2.303 -5.445 1.00 90.75 72 ARG A N 1
ATOM 532 C CA . ARG A 1 72 ? 3.338 1.676 -5.307 1.00 90.75 72 ARG A CA 1
ATOM 533 C C . ARG A 1 72 ? 4.398 2.655 -4.813 1.00 90.75 72 ARG A C 1
ATOM 535 O O . ARG A 1 72 ? 5.158 2.321 -3.909 1.00 90.75 72 ARG A O 1
ATOM 542 N N . ARG A 1 73 ? 4.424 3.882 -5.340 1.00 89.75 73 ARG A N 1
ATOM 543 C CA . ARG A 1 73 ? 5.349 4.929 -4.870 1.00 89.75 73 ARG A CA 1
ATOM 544 C C . ARG A 1 73 ? 5.123 5.288 -3.408 1.00 89.75 73 ARG A C 1
ATOM 546 O O . ARG A 1 73 ? 6.090 5.414 -2.664 1.00 89.75 73 ARG A O 1
ATOM 553 N N . LEU A 1 74 ? 3.865 5.435 -2.998 1.00 90.62 74 LEU A N 1
ATOM 554 C CA . LEU A 1 74 ? 3.513 5.709 -1.604 1.00 90.62 74 LEU A CA 1
ATOM 555 C C . LEU A 1 74 ? 3.865 4.532 -0.686 1.00 90.62 74 LEU A C 1
ATOM 557 O O . LEU A 1 74 ? 4.342 4.757 0.421 1.00 90.62 74 LEU A O 1
ATOM 561 N N . TRP A 1 75 ? 3.687 3.297 -1.158 1.00 91.00 75 TRP A N 1
ATOM 562 C CA . TRP A 1 75 ? 4.077 2.087 -0.435 1.00 91.00 75 TRP A CA 1
ATOM 563 C C . TRP A 1 75 ? 5.592 2.021 -0.218 1.00 91.00 75 TRP A C 1
ATOM 565 O O . TRP A 1 75 ? 6.050 1.973 0.919 1.00 91.00 75 TRP A O 1
ATOM 575 N N . ILE A 1 76 ? 6.380 2.116 -1.294 1.00 88.88 76 ILE A N 1
ATOM 576 C CA . ILE A 1 76 ? 7.849 2.078 -1.228 1.00 88.88 76 ILE A CA 1
ATOM 577 C C . ILE A 1 76 ? 8.390 3.250 -0.393 1.00 88.88 76 ILE A C 1
ATOM 579 O O . ILE A 1 76 ? 9.269 3.056 0.443 1.00 88.88 76 ILE A O 1
ATOM 583 N N . GLY A 1 77 ? 7.848 4.459 -0.574 1.00 86.50 77 GLY A N 1
ATOM 584 C CA . GLY A 1 77 ? 8.244 5.636 0.205 1.00 86.50 77 GLY A CA 1
ATOM 585 C C . GLY A 1 77 ? 7.855 5.552 1.685 1.00 86.50 77 GLY A C 1
ATOM 586 O O . GLY A 1 77 ? 8.590 6.041 2.540 1.00 86.50 77 GLY A O 1
ATOM 587 N N . GLY A 1 78 ? 6.728 4.906 1.994 1.00 81.44 78 GLY A N 1
ATOM 588 C CA . GLY A 1 78 ? 6.250 4.689 3.358 1.00 81.44 78 GLY A CA 1
ATOM 589 C C . GLY A 1 78 ? 7.007 3.603 4.123 1.00 81.44 78 GLY A C 1
ATOM 590 O O . GLY A 1 78 ? 7.054 3.673 5.342 1.00 81.44 78 GLY A O 1
ATOM 591 N N . LEU A 1 79 ? 7.631 2.645 3.429 1.00 75.19 79 LEU A N 1
ATOM 592 C CA . LEU A 1 79 ? 8.508 1.630 4.034 1.00 75.19 79 LEU A CA 1
ATOM 593 C C . LEU A 1 79 ? 9.900 2.166 4.413 1.00 75.19 79 LEU A C 1
ATOM 595 O O . LEU A 1 79 ? 10.613 1.524 5.179 1.00 75.19 79 LEU A O 1
ATOM 599 N N . ALA A 1 80 ? 10.315 3.302 3.844 1.00 67.88 80 ALA A N 1
ATOM 600 C CA . ALA A 1 80 ? 11.644 3.886 4.041 1.00 67.88 80 ALA A CA 1
ATOM 601 C C . ALA A 1 80 ? 11.697 4.986 5.123 1.00 67.88 80 ALA A C 1
ATOM 603 O O . ALA A 1 80 ? 12.778 5.521 5.376 1.00 67.88 80 ALA A O 1
ATOM 604 N N . SER A 1 81 ? 10.547 5.352 5.703 1.00 54.94 81 SER A N 1
ATOM 605 C CA . SER A 1 81 ? 10.406 6.375 6.758 1.00 54.94 81 SER A CA 1
ATOM 606 C C . SER A 1 81 ? 10.292 5.733 8.133 1.00 54.94 81 SER A C 1
ATOM 608 O O . SER A 1 81 ? 10.820 6.341 9.089 1.00 54.94 81 SER A O 1
#

pLDDT: mean 78.43, std 17.26, range [40.66, 96.56]

Secondary structure (DSSP, 8-state):
---------------TT--TT-PPPPHHHHHHHHHHHHHHHHHHHHHTT---HHHHHHHHHHHT-SSHHHHHHHHHHHH--

Radius of gyration: 23.01 Å; chains: 1; bounding box: 48×25×72 Å